Protein AF-A0A242B0J5-F1 (afdb_monomer_lite)

Sequence (165 aa):
MSWRKKFNSFKTKQKKEESFFPSKLKSDKDIIVQKENFEQVKMQFKGVKENEQLLDSAITDQIDQHLFFTHIILEQATNRPLRKNEITIFLETQKYVQLLKDRKKSADELLDMLFELYIKGAIFVGKYEDENTENIGIYYARRGIYSFFKVFIYDISKREKINYE

Foldseek 3Di:
DDPVVVLVVVPDDPDPLCVQQNLADDDPVSVVSLVVSLVVVLVVLPPDPVLVVLLVVLLVLLLVLLVVLLVVLVVVVVVDPDDPVSVVSNVVSVVSNVVSPPPVDDSSRSLVSLSVLLVVLNHVCNPCVVVDPPDSSNSSSSSSNVSNVSSVVVVVVVVVVVVVD

Secondary structure (DSSP, 8-state):
--HHHHHTTTSS---GGGGTS-S---SHHHHHHHHHHHHHHHHHHTT-HHHHHHHHHHHHHHHHHHHHHHHHHHHHHTTSPPPHHHHHHHHHHHHHHHHHT-TT--HHHHHHHHHHHHHHHHHHHHHHGGG-TT-HHHHHHHHHHHHHHHHHHHHHHHHHHHTT-

pLDDT: mean 72.81, std 15.26, range [30.41, 89.06]

Structure (mmCIF, N/CA/C/O backbone):
data_AF-A0A242B0J5-F1
#
_entry.id   AF-A0A242B0J5-F1
#
loop_
_atom_site.group_PDB
_atom_site.id
_atom_site.type_symbol
_atom_site.label_atom_id
_atom_site.label_alt_id
_atom_site.label_comp_id
_atom_site.label_asym_id
_atom_site.label_entity_id
_atom_site.label_seq_id
_atom_site.pdbx_PDB_ins_code
_atom_site.Cartn_x
_atom_site.Cartn_y
_atom_site.Cartn_z
_atom_site.occupancy
_atom_site.B_iso_or_equiv
_atom_site.auth_seq_id
_atom_site.auth_comp_id
_atom_site.auth_asym_id
_atom_site.auth_atom_id
_atom_site.pdbx_PDB_model_num
ATOM 1 N N . MET A 1 1 ? -6.093 -15.117 -20.720 1.00 41.84 1 MET A N 1
ATOM 2 C CA . MET A 1 1 ? -6.811 -13.818 -20.647 1.00 41.84 1 MET A CA 1
ATOM 3 C C . MET A 1 1 ? -5.795 -12.745 -20.253 1.00 41.84 1 MET A C 1
ATOM 5 O O . MET A 1 1 ? -5.186 -12.894 -19.207 1.00 41.84 1 MET A O 1
ATOM 9 N N . SER A 1 2 ? -5.529 -11.744 -21.104 1.00 48.31 2 SER A N 1
ATOM 10 C CA . SER A 1 2 ? -4.456 -10.747 -20.888 1.00 48.31 2 SER A CA 1
ATOM 11 C C . SER A 1 2 ? -4.662 -9.962 -19.587 1.00 48.31 2 SER A C 1
ATOM 13 O O . SER A 1 2 ? -5.764 -9.458 -19.359 1.00 48.31 2 SER A O 1
ATOM 15 N N . TRP A 1 3 ? -3.613 -9.825 -18.764 1.00 43.53 3 TRP A N 1
ATOM 16 C CA . TRP A 1 3 ? -3.629 -9.037 -17.526 1.00 43.53 3 TRP A CA 1
ATOM 17 C C . TRP A 1 3 ? -4.253 -7.653 -17.757 1.00 43.53 3 TRP A C 1
ATOM 19 O O . TRP A 1 3 ? -5.141 -7.263 -16.999 1.00 43.53 3 TRP A O 1
ATOM 29 N N . ARG A 1 4 ? -3.944 -6.992 -18.887 1.00 41.38 4 ARG A N 1
ATOM 30 C CA . ARG A 1 4 ? -4.539 -5.708 -19.316 1.00 41.38 4 ARG A CA 1
ATOM 31 C C . ARG A 1 4 ? -6.073 -5.658 -19.205 1.00 41.38 4 ARG A C 1
ATOM 33 O O . ARG A 1 4 ? -6.606 -4.639 -18.775 1.00 41.38 4 ARG A O 1
ATOM 40 N N . LYS A 1 5 ? -6.800 -6.745 -19.514 1.00 46.84 5 LYS A N 1
ATOM 41 C CA . LYS A 1 5 ? -8.275 -6.794 -19.400 1.00 46.84 5 LYS A CA 1
ATOM 42 C C . LYS A 1 5 ? -8.774 -6.817 -17.945 1.00 46.84 5 LYS A C 1
ATOM 44 O O . LYS A 1 5 ? -9.798 -6.205 -17.675 1.00 46.84 5 LYS A O 1
ATOM 49 N N . LYS A 1 6 ? -8.050 -7.449 -17.008 1.00 43.94 6 LYS A N 1
ATOM 50 C CA . LYS A 1 6 ? -8.355 -7.391 -15.558 1.00 43.94 6 LYS A CA 1
ATOM 51 C C . LYS A 1 6 ? -8.011 -6.027 -14.935 1.00 43.94 6 LYS A C 1
ATOM 53 O O . LYS A 1 6 ? -8.547 -5.685 -13.888 1.00 43.94 6 LYS A O 1
ATOM 58 N N . PHE A 1 7 ? -7.104 -5.261 -15.548 1.00 47.94 7 PHE A N 1
ATOM 59 C CA . PHE A 1 7 ? -6.669 -3.947 -15.053 1.00 47.94 7 PHE A CA 1
ATOM 60 C C . PHE A 1 7 ? -7.537 -2.781 -15.540 1.00 47.94 7 PHE A C 1
ATOM 62 O O . PHE A 1 7 ? -7.764 -1.837 -14.784 1.00 47.94 7 PHE A O 1
ATOM 69 N N . ASN A 1 8 ? -8.058 -2.836 -16.768 1.00 37.62 8 ASN A N 1
ATOM 70 C CA . ASN A 1 8 ? -8.911 -1.767 -17.301 1.00 37.62 8 ASN A CA 1
ATOM 71 C C . ASN A 1 8 ? -10.263 -1.635 -16.580 1.00 37.62 8 ASN A C 1
ATOM 73 O O . ASN A 1 8 ? -10.867 -0.576 -16.666 1.00 37.62 8 ASN A O 1
ATOM 77 N N . SER A 1 9 ? -10.700 -2.642 -15.817 1.00 44.75 9 SER A N 1
ATOM 78 C CA . SER A 1 9 ? -11.874 -2.533 -14.938 1.00 44.75 9 SER A CA 1
ATOM 79 C C . SER A 1 9 ? -11.610 -1.764 -13.632 1.00 44.75 9 SER A C 1
ATOM 81 O O . SER A 1 9 ? -12.556 -1.467 -12.912 1.00 44.75 9 SER A O 1
ATOM 83 N N . PHE A 1 10 ? -10.343 -1.467 -13.299 1.00 43.69 10 PHE A N 1
ATOM 84 C CA . PHE A 1 10 ? -9.955 -0.643 -12.141 1.00 43.69 10 PHE A CA 1
ATOM 85 C C . PHE A 1 10 ? -9.649 0.813 -12.509 1.00 43.69 10 PHE A C 1
ATOM 87 O O . PHE A 1 10 ? -9.763 1.695 -11.660 1.00 43.69 10 PHE A O 1
ATOM 94 N N . LYS A 1 11 ? -9.261 1.089 -13.763 1.00 42.00 11 LYS A N 1
ATOM 95 C CA . LYS A 1 11 ? -9.374 2.452 -14.299 1.00 42.00 11 LYS A CA 1
ATOM 96 C C . LYS A 1 11 ? -10.870 2.784 -14.336 1.00 42.00 11 LYS A C 1
ATOM 98 O O . LYS A 1 11 ? -11.665 1.912 -14.650 1.00 42.00 11 LYS A O 1
ATOM 103 N N . THR A 1 12 ? -11.241 4.034 -14.065 1.00 42.66 12 THR A N 1
ATOM 104 C CA . THR A 1 12 ? -12.592 4.608 -14.264 1.00 42.66 12 THR A CA 1
ATOM 105 C C . THR A 1 12 ? -13.651 4.396 -13.177 1.00 42.66 12 THR A C 1
ATOM 107 O O . THR A 1 12 ? -14.723 3.864 -13.430 1.00 42.66 12 THR A O 1
ATOM 110 N N . LYS A 1 13 ? -13.403 4.943 -11.985 1.00 41.31 13 LYS A N 1
ATOM 111 C CA . LYS A 1 13 ? -14.377 5.765 -11.237 1.00 41.31 13 LYS A CA 1
ATOM 112 C C . LYS A 1 13 ? -13.579 6.513 -10.175 1.00 41.31 13 LYS A C 1
ATOM 114 O O . LYS A 1 13 ? -12.948 5.851 -9.357 1.00 41.31 13 LYS A O 1
ATOM 119 N N . GLN A 1 14 ? -13.560 7.848 -10.224 1.00 49.56 14 GLN A N 1
ATOM 120 C CA . GLN A 1 14 ? -13.157 8.637 -9.058 1.00 49.56 14 GLN A CA 1
ATOM 121 C C . GLN A 1 14 ? -14.003 8.131 -7.900 1.00 49.56 14 GLN A C 1
ATOM 123 O O . GLN A 1 14 ? -15.234 8.175 -7.944 1.00 49.56 14 GLN A O 1
ATOM 128 N N . LYS A 1 15 ? -13.333 7.526 -6.936 1.00 59.25 15 LYS A N 1
ATOM 129 C CA . LYS A 1 15 ? -13.981 7.034 -5.734 1.00 59.25 15 LYS A CA 1
ATOM 130 C C . LYS A 1 15 ? -14.270 8.247 -4.852 1.00 59.25 15 LYS A C 1
ATOM 132 O O . LYS A 1 15 ? -13.456 9.166 -4.830 1.00 59.25 15 LYS A O 1
ATOM 137 N N . LYS A 1 16 ? -15.421 8.290 -4.168 1.00 60.41 16 LYS A N 1
ATOM 138 C CA . LYS A 1 16 ? -15.731 9.359 -3.190 1.00 60.41 16 LYS A CA 1
ATOM 139 C C . LYS A 1 16 ? -14.566 9.534 -2.202 1.00 60.41 16 LYS A C 1
ATOM 141 O O . LYS A 1 16 ? -14.246 10.628 -1.783 1.00 60.41 16 LYS A O 1
ATOM 146 N N . GLU A 1 17 ? -13.882 8.441 -1.912 1.00 60.44 17 GLU A N 1
ATOM 147 C CA . GLU A 1 17 ? -12.680 8.300 -1.104 1.00 60.44 17 GLU A CA 1
ATOM 148 C C . GLU A 1 17 ? -11.527 9.215 -1.553 1.00 60.44 17 GLU A C 1
ATOM 150 O O . GLU A 1 17 ? -10.793 9.722 -0.708 1.00 60.44 17 GLU A O 1
ATOM 155 N N . GLU A 1 18 ? -11.401 9.499 -2.856 1.00 64.00 18 GLU A N 1
ATOM 156 C CA . GLU A 1 18 ? -10.356 10.382 -3.390 1.00 64.00 18 GLU A CA 1
ATOM 157 C C . GLU A 1 18 ? -10.535 11.853 -2.985 1.00 64.00 18 GLU A C 1
ATOM 159 O O . GLU A 1 18 ? -9.577 12.617 -3.091 1.00 64.00 18 GLU A O 1
ATOM 164 N N . SER A 1 19 ? -11.714 12.261 -2.486 1.00 65.50 19 SER A N 1
ATOM 165 C CA . SER A 1 19 ? -11.890 13.598 -1.899 1.00 65.50 19 SER A CA 1
ATOM 166 C C . SER A 1 19 ? -11.259 13.728 -0.512 1.00 65.50 19 SER A C 1
ATOM 168 O O . SER A 1 19 ? -11.010 14.845 -0.069 1.00 65.50 19 SER A O 1
ATOM 170 N N . PHE A 1 20 ? -11.015 12.609 0.177 1.00 67.19 20 PHE A N 1
ATOM 171 C CA . PHE A 1 20 ? -10.418 12.575 1.517 1.00 67.19 20 PHE A CA 1
ATOM 172 C C . PHE A 1 20 ? -8.953 12.140 1.473 1.00 67.19 20 PHE A C 1
ATOM 174 O O . PHE A 1 20 ? -8.112 12.734 2.147 1.00 67.19 20 PHE A O 1
ATOM 181 N N . PHE A 1 21 ? -8.657 11.140 0.640 1.00 75.19 21 PHE A N 1
ATOM 182 C CA . PHE A 1 21 ? -7.316 10.630 0.397 1.00 75.19 21 PHE A CA 1
ATOM 183 C C . PHE A 1 21 ? -7.055 10.560 -1.112 1.00 75.19 21 PHE A C 1
ATOM 185 O O . PHE A 1 21 ? -7.479 9.606 -1.763 1.00 75.19 21 PHE A O 1
ATOM 192 N N . PRO A 1 22 ? -6.400 11.562 -1.719 1.00 79.56 22 PRO A N 1
ATOM 193 C CA . PRO A 1 22 ? -6.199 11.589 -3.158 1.00 79.56 22 PRO A CA 1
ATOM 194 C C . PRO A 1 22 ? -5.255 10.471 -3.616 1.00 79.56 22 PRO A C 1
ATOM 196 O O . PRO A 1 22 ? -4.244 10.159 -2.990 1.00 79.56 22 PRO A O 1
ATOM 199 N N . SER A 1 23 ? -5.530 9.906 -4.792 1.00 78.31 23 SER A N 1
ATOM 200 C CA . SER A 1 23 ? -4.700 8.856 -5.405 1.00 78.31 23 SER A CA 1
ATOM 201 C C . SER A 1 23 ? -3.324 9.345 -5.895 1.00 78.31 23 SER A C 1
ATOM 203 O O . SER A 1 23 ? -2.543 8.564 -6.448 1.00 78.31 23 SER A O 1
ATOM 205 N N . LYS A 1 24 ? -3.037 10.642 -5.722 1.00 86.06 24 LYS A N 1
ATOM 206 C CA . LYS A 1 24 ? -1.849 11.349 -6.207 1.00 86.06 24 LYS A CA 1
ATOM 207 C C . LYS A 1 24 ? -1.464 12.426 -5.205 1.00 86.06 24 LYS A C 1
ATOM 209 O O . LYS A 1 24 ? -2.295 13.266 -4.872 1.00 86.06 24 LYS A O 1
ATOM 214 N N . LEU A 1 25 ? -0.202 12.439 -4.795 1.00 86.94 25 LEU A N 1
ATOM 215 C CA . LEU A 1 25 ? 0.370 13.483 -3.944 1.00 86.94 25 LEU A CA 1
ATOM 216 C C . LEU A 1 25 ? 1.546 14.114 -4.689 1.00 86.94 25 LEU A C 1
ATOM 218 O O . LEU A 1 25 ? 2.379 13.388 -5.236 1.00 86.94 25 LEU A O 1
ATOM 222 N N . LYS A 1 26 ? 1.595 15.450 -4.752 1.00 82.19 26 LYS A N 1
ATOM 223 C CA . LYS A 1 26 ? 2.628 16.190 -5.501 1.00 82.19 26 LYS A CA 1
ATOM 224 C C . LYS A 1 26 ? 3.467 17.107 -4.612 1.00 82.19 26 LYS A C 1
ATOM 226 O O . LYS A 1 26 ? 4.524 17.551 -5.053 1.00 8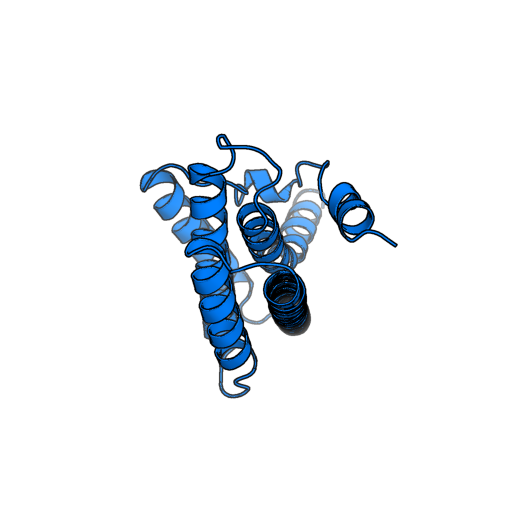2.19 26 LYS A O 1
ATOM 231 N N . SER A 1 27 ? 3.027 17.389 -3.386 1.00 82.38 27 SER A N 1
ATOM 232 C CA . SER A 1 27 ? 3.719 18.295 -2.472 1.00 82.38 27 SER A CA 1
ATOM 233 C C . SER A 1 27 ? 3.785 17.777 -1.034 1.00 82.38 27 SER A C 1
ATOM 235 O O . SER A 1 27 ? 2.935 17.003 -0.593 1.00 82.38 27 SER A O 1
ATOM 237 N N . ASP A 1 28 ? 4.764 18.270 -0.270 1.00 84.12 28 ASP A N 1
ATOM 238 C CA . ASP A 1 28 ? 4.881 17.992 1.168 1.00 84.12 28 ASP A CA 1
ATOM 239 C C . ASP A 1 28 ? 3.663 18.491 1.956 1.00 84.12 28 ASP A C 1
ATOM 241 O O . ASP A 1 28 ? 3.267 17.879 2.948 1.00 84.12 28 ASP A O 1
ATOM 245 N N . LYS A 1 29 ? 3.024 19.572 1.483 1.00 85.44 29 LYS A N 1
ATOM 246 C CA . LYS A 1 29 ? 1.764 20.066 2.050 1.00 85.44 29 LYS A CA 1
ATOM 247 C C . LYS A 1 29 ? 0.659 19.019 1.936 1.00 85.44 29 LYS A C 1
ATOM 249 O O . LYS A 1 29 ? -0.063 18.816 2.907 1.00 85.44 29 LYS A O 1
ATOM 254 N N . ASP A 1 30 ? 0.572 18.315 0.806 1.00 82.25 30 ASP A N 1
ATOM 255 C CA . ASP A 1 30 ? -0.426 17.256 0.628 1.00 82.25 30 ASP A CA 1
ATOM 256 C C . ASP A 1 30 ? -0.199 16.142 1.659 1.00 82.25 30 ASP A C 1
ATOM 258 O O . ASP A 1 30 ? -1.144 15.698 2.305 1.00 82.25 30 ASP A O 1
ATOM 262 N N . ILE A 1 31 ? 1.059 15.735 1.870 1.00 86.31 31 ILE A N 1
ATOM 263 C CA . ILE A 1 31 ? 1.435 14.674 2.819 1.00 86.31 31 ILE A CA 1
ATOM 264 C C . ILE A 1 31 ? 1.045 15.041 4.257 1.00 86.31 31 ILE A C 1
ATOM 266 O O . ILE A 1 31 ? 0.553 14.180 4.986 1.00 86.31 31 ILE A O 1
ATOM 270 N N . ILE A 1 32 ? 1.255 16.295 4.672 1.00 87.44 32 ILE A N 1
ATOM 271 C CA . ILE A 1 32 ? 0.883 16.768 6.016 1.00 87.44 32 ILE A CA 1
ATOM 272 C C . ILE A 1 32 ? -0.631 16.645 6.222 1.00 87.44 32 ILE A C 1
ATOM 274 O O . ILE A 1 32 ? -1.056 16.024 7.193 1.00 87.44 32 ILE A O 1
ATOM 278 N N . VAL A 1 33 ? -1.433 17.123 5.266 1.00 86.12 33 VAL A N 1
ATOM 279 C CA . VAL A 1 33 ? -2.902 17.004 5.320 1.00 86.12 33 VAL A CA 1
ATOM 280 C C . VAL A 1 33 ? -3.336 15.537 5.391 1.00 86.12 33 VAL A C 1
ATOM 282 O O . VAL A 1 33 ? -4.229 15.183 6.156 1.00 86.12 33 VAL A O 1
ATOM 285 N N . GLN A 1 34 ? -2.677 14.646 4.642 1.00 85.50 34 GLN A N 1
ATOM 286 C CA . GLN A 1 34 ? -2.993 13.217 4.697 1.00 85.50 34 GLN A CA 1
ATOM 287 C C . GLN A 1 34 ? -2.683 12.586 6.056 1.00 85.50 34 GLN A C 1
ATOM 289 O O . GLN A 1 34 ? -3.425 11.709 6.490 1.00 85.50 34 GLN A O 1
ATOM 294 N N . LYS A 1 35 ? -1.608 13.014 6.728 1.00 87.69 35 LYS A N 1
ATOM 295 C CA . LYS A 1 35 ? -1.276 12.549 8.084 1.00 87.69 35 LYS A CA 1
ATOM 296 C C . LYS A 1 35 ? -2.332 12.990 9.090 1.00 87.69 35 LYS A C 1
ATOM 298 O O . LYS A 1 35 ? -2.782 12.177 9.885 1.00 87.69 35 LYS A O 1
ATOM 303 N N . GLU A 1 36 ? -2.769 14.244 9.019 1.00 84.94 36 GLU A N 1
ATOM 304 C CA . GLU A 1 36 ? -3.829 14.764 9.889 1.00 84.94 36 GLU A CA 1
ATOM 305 C C . GLU A 1 36 ? -5.151 14.010 9.681 1.00 84.94 36 GLU A C 1
ATOM 307 O O . GLU A 1 36 ? -5.775 13.574 10.650 1.00 84.94 36 GLU A O 1
ATOM 312 N N . ASN A 1 37 ? -5.542 13.777 8.423 1.00 81.06 37 ASN A N 1
ATOM 313 C CA . ASN A 1 37 ? -6.719 12.971 8.090 1.00 81.06 37 ASN A CA 1
ATOM 314 C C . ASN A 1 37 ? -6.590 11.531 8.608 1.00 81.06 37 ASN A C 1
ATOM 316 O O . ASN A 1 37 ? -7.562 10.953 9.096 1.00 81.06 37 ASN A O 1
ATOM 320 N N . PHE A 1 38 ? -5.397 10.942 8.507 1.00 86.12 38 PHE A N 1
ATOM 321 C CA . PHE A 1 38 ? -5.135 9.586 8.972 1.00 86.12 38 PHE A CA 1
ATOM 322 C C . PHE A 1 38 ? -5.276 9.448 10.489 1.00 86.12 38 PHE A C 1
ATOM 324 O O . PHE A 1 38 ? -5.959 8.531 10.938 1.00 86.12 38 PHE A O 1
ATOM 331 N N . GLU A 1 39 ? -4.722 10.372 11.276 1.00 84.25 39 GLU A N 1
ATOM 332 C CA . GLU A 1 39 ? -4.850 10.336 12.740 1.00 84.25 39 GLU A CA 1
ATOM 333 C C . GLU A 1 39 ? -6.315 10.413 13.191 1.00 84.25 39 GLU A C 1
ATOM 335 O O . GLU A 1 39 ? -6.739 9.673 14.081 1.00 84.25 39 GLU A O 1
ATOM 340 N N . GLN A 1 40 ? -7.129 11.239 12.526 1.00 76.81 40 GLN A N 1
ATOM 341 C CA . GLN A 1 40 ? -8.567 11.308 12.801 1.00 76.81 40 GLN A CA 1
ATOM 342 C C . GLN A 1 40 ? -9.265 9.965 12.570 1.00 76.81 40 GLN A C 1
ATOM 344 O O . GLN A 1 40 ? -10.100 9.557 13.377 1.00 76.81 40 GLN A O 1
ATOM 349 N N . VAL A 1 41 ? -8.911 9.263 11.493 1.00 72.00 41 VAL A N 1
ATOM 350 C CA . VAL A 1 41 ? -9.487 7.948 11.193 1.00 72.00 41 VAL A CA 1
ATOM 351 C C . VAL A 1 41 ? -8.960 6.882 12.147 1.00 72.00 41 VAL A C 1
ATOM 353 O O . VAL A 1 41 ? -9.741 6.077 12.649 1.00 72.00 41 VAL A O 1
ATOM 356 N N . LYS A 1 42 ? -7.666 6.901 12.470 1.00 79.81 42 LYS A N 1
ATOM 357 C CA . LYS A 1 42 ? -7.051 5.959 13.410 1.00 79.81 42 LYS A CA 1
ATOM 358 C C . LYS A 1 42 ? -7.715 6.022 14.786 1.00 79.81 42 LYS A C 1
ATOM 360 O O . LYS A 1 42 ? -7.990 4.980 15.376 1.00 79.81 42 LYS A O 1
ATOM 365 N N . MET A 1 43 ? -8.052 7.219 15.275 1.00 76.56 43 MET A N 1
ATOM 366 C CA . MET A 1 43 ? -8.804 7.379 16.527 1.00 76.56 43 MET A CA 1
ATOM 367 C C . MET A 1 43 ? -10.195 6.738 16.474 1.00 76.56 43 MET A C 1
ATOM 369 O O . MET A 1 43 ? -10.617 6.124 17.448 1.00 76.56 43 MET A O 1
ATOM 373 N N . GLN A 1 44 ? -10.898 6.858 15.349 1.00 69.19 44 GLN A N 1
ATOM 374 C CA . GLN A 1 44 ? -12.243 6.296 15.174 1.00 69.19 44 GLN A CA 1
ATOM 375 C C . GLN A 1 44 ? -12.238 4.789 14.926 1.00 69.19 44 GLN A C 1
ATOM 377 O O . GLN A 1 44 ? -13.231 4.105 15.169 1.00 69.19 44 GLN A O 1
ATOM 382 N N . PHE A 1 45 ? -11.107 4.258 14.467 1.00 71.12 45 PHE A N 1
ATOM 383 C CA . PHE A 1 45 ? -10.916 2.830 14.283 1.00 71.12 45 PHE A CA 1
ATOM 384 C C . PHE A 1 45 ? -10.821 2.079 15.621 1.00 71.12 45 PHE A C 1
ATOM 386 O O . PHE A 1 45 ? -11.188 0.905 15.696 1.00 71.12 45 PHE A O 1
ATOM 393 N N . LYS A 1 46 ? -10.363 2.753 16.688 1.00 68.31 46 LYS A N 1
ATOM 394 C CA . LYS A 1 46 ? -10.169 2.153 18.015 1.00 68.31 46 LYS A CA 1
ATOM 395 C C . LYS A 1 46 ? -11.496 1.753 18.661 1.00 68.31 46 LYS A C 1
ATOM 397 O O . LYS A 1 46 ? -12.385 2.573 18.855 1.00 68.31 46 LYS A O 1
ATOM 402 N N . GLY A 1 47 ? -11.585 0.484 19.064 1.00 62.47 47 GLY A N 1
ATOM 403 C CA . GLY A 1 47 ? -12.691 -0.045 19.872 1.00 62.47 47 GLY A CA 1
ATOM 404 C C . GLY A 1 47 ? -13.899 -0.568 19.087 1.00 62.47 47 GLY A C 1
ATOM 405 O O . GLY A 1 47 ? -14.895 -0.936 19.706 1.00 62.47 47 GLY A O 1
ATOM 406 N N . VAL A 1 48 ? -13.826 -0.642 17.753 1.00 68.94 48 VAL A N 1
ATOM 407 C CA . VAL A 1 48 ? -14.911 -1.165 16.905 1.00 68.94 48 VAL A CA 1
ATOM 408 C C . VAL A 1 48 ? -14.512 -2.523 16.327 1.00 68.94 48 VAL A C 1
ATOM 410 O O . VAL A 1 48 ? -13.624 -2.619 15.486 1.00 68.94 48 VAL A O 1
ATOM 413 N N . LYS A 1 49 ? -15.191 -3.592 16.745 1.00 69.12 49 LYS A N 1
ATOM 414 C CA . LYS A 1 49 ? -14.840 -4.970 16.362 1.00 69.12 49 LYS A CA 1
ATOM 415 C C . LYS A 1 49 ? -14.992 -5.247 14.859 1.00 69.12 49 LYS A C 1
ATOM 417 O O . LYS A 1 49 ? -14.200 -5.992 14.290 1.00 69.12 49 LYS A O 1
ATOM 422 N N . GLU A 1 50 ? -15.975 -4.643 14.186 1.00 69.69 50 GLU A N 1
ATOM 423 C CA . GLU A 1 50 ? -16.127 -4.778 12.727 1.00 69.69 50 GLU A CA 1
ATOM 424 C C . GLU A 1 50 ? -14.940 -4.178 11.958 1.00 69.69 50 GLU A C 1
ATOM 426 O O . GLU A 1 50 ? -14.607 -4.644 10.868 1.00 69.69 50 GLU A O 1
ATOM 431 N N . ASN A 1 51 ? -14.277 -3.173 12.533 1.00 71.38 51 ASN A N 1
ATOM 432 C CA . ASN A 1 51 ? -13.132 -2.517 11.917 1.00 71.38 51 ASN A CA 1
ATOM 433 C C . ASN A 1 51 ? -11.895 -3.434 11.911 1.00 71.38 51 ASN A C 1
ATOM 435 O O . ASN A 1 51 ? -11.136 -3.424 10.945 1.00 71.38 51 ASN A O 1
ATOM 439 N N . GLU A 1 52 ? -11.734 -4.308 12.910 1.00 74.81 52 GLU A N 1
ATOM 440 C CA . GLU A 1 52 ? -10.657 -5.311 12.936 1.00 74.81 52 GLU A CA 1
ATOM 441 C C . GLU A 1 52 ? -10.779 -6.312 11.776 1.00 74.81 52 GLU A C 1
ATOM 443 O O . GLU A 1 52 ? -9.802 -6.579 11.082 1.00 74.81 52 GLU A O 1
ATOM 448 N N . GLN A 1 53 ? -11.991 -6.796 11.483 1.00 77.88 53 GLN A N 1
ATOM 449 C CA . GLN A 1 53 ? -12.224 -7.710 10.354 1.00 77.88 53 GLN A CA 1
ATOM 450 C C . GLN A 1 53 ? -11.947 -7.048 8.999 1.00 77.88 53 GLN A C 1
ATOM 452 O O . GLN A 1 53 ? -11.446 -7.681 8.068 1.00 77.88 53 GLN A O 1
ATOM 457 N N . LEU A 1 54 ? -12.270 -5.761 8.877 1.00 76.69 54 LEU A N 1
ATOM 458 C CA . LEU A 1 54 ? -11.991 -4.979 7.674 1.00 76.69 54 LEU A CA 1
ATOM 459 C C . LEU A 1 54 ? -10.499 -4.724 7.497 1.00 76.69 54 LEU A C 1
ATOM 461 O O . LEU A 1 54 ? -10.001 -4.800 6.373 1.00 76.69 54 LEU A O 1
ATOM 465 N N . LEU A 1 55 ? -9.791 -4.459 8.594 1.00 82.25 55 LEU A N 1
ATOM 466 C CA . LEU A 1 55 ? -8.342 -4.340 8.597 1.00 82.25 55 LEU A CA 1
ATOM 467 C C . LEU A 1 55 ? -7.696 -5.655 8.159 1.00 82.25 55 LEU A C 1
ATOM 469 O O . LEU A 1 55 ? -6.904 -5.646 7.221 1.00 82.25 55 LEU A O 1
ATOM 473 N N . ASP A 1 56 ? -8.102 -6.789 8.730 1.00 81.38 56 ASP A N 1
ATOM 474 C CA . ASP A 1 56 ? -7.615 -8.113 8.327 1.00 81.38 56 ASP A CA 1
ATOM 475 C C . ASP A 1 56 ? -7.868 -8.397 6.837 1.00 81.38 56 ASP A C 1
ATOM 477 O O . ASP A 1 56 ? -6.985 -8.886 6.121 1.00 81.38 56 ASP A O 1
ATOM 481 N N . SER A 1 57 ? -9.058 -8.042 6.338 1.00 83.06 57 SER A N 1
ATOM 482 C CA . SER A 1 57 ? -9.387 -8.154 4.914 1.00 83.06 57 SER A CA 1
ATOM 483 C C . SER A 1 57 ? -8.481 -7.272 4.056 1.00 83.06 57 SER A C 1
ATOM 485 O O . SER A 1 57 ? -7.972 -7.736 3.037 1.00 83.06 57 SER A O 1
ATOM 487 N N . ALA A 1 58 ? -8.252 -6.019 4.450 1.00 82.19 58 ALA A N 1
ATOM 488 C CA . ALA A 1 58 ? -7.403 -5.091 3.710 1.00 82.19 58 ALA A CA 1
ATOM 489 C C . ALA A 1 58 ? -5.932 -5.527 3.696 1.00 82.19 58 ALA A C 1
ATOM 491 O O . ALA A 1 58 ? -5.271 -5.416 2.663 1.00 82.19 58 ALA A O 1
ATOM 492 N N . ILE A 1 59 ? -5.428 -6.069 4.807 1.00 86.00 59 ILE A N 1
ATOM 493 C CA . ILE A 1 59 ? -4.081 -6.643 4.897 1.00 86.00 59 ILE A CA 1
ATOM 494 C C . ILE A 1 59 ? -3.957 -7.863 3.981 1.00 86.00 59 ILE A C 1
ATOM 496 O O . ILE A 1 59 ? -2.987 -7.969 3.227 1.00 86.00 59 ILE A O 1
ATOM 500 N N . THR A 1 60 ? -4.954 -8.752 3.991 1.00 86.00 60 THR A N 1
ATOM 501 C CA . THR A 1 60 ? -4.992 -9.930 3.111 1.00 86.00 60 THR A CA 1
ATOM 502 C C . THR A 1 60 ? -4.986 -9.516 1.641 1.00 86.00 60 THR A C 1
ATOM 504 O O . THR A 1 60 ? -4.130 -9.959 0.875 1.00 86.00 60 THR A O 1
ATOM 507 N N . ASP A 1 61 ? -5.866 -8.586 1.264 1.00 82.38 61 ASP A N 1
ATOM 508 C CA . ASP A 1 61 ? -5.913 -8.020 -0.082 1.00 82.38 61 ASP A CA 1
ATOM 509 C C . ASP A 1 61 ? -4.568 -7.402 -0.487 1.00 82.38 61 ASP A C 1
ATOM 511 O O . ASP A 1 61 ? -4.104 -7.611 -1.609 1.00 82.38 61 ASP A O 1
ATOM 515 N N . GLN A 1 62 ? -3.925 -6.656 0.417 1.00 83.75 62 GLN A N 1
ATOM 516 C CA . GLN A 1 62 ? -2.640 -6.011 0.166 1.00 83.75 62 GLN A CA 1
ATOM 517 C C . GLN A 1 62 ? -1.526 -7.035 -0.084 1.00 83.75 62 GLN A C 1
ATOM 519 O O . GLN A 1 62 ? -0.745 -6.880 -1.027 1.00 83.75 62 GLN A O 1
ATOM 524 N N . ILE A 1 63 ? -1.475 -8.106 0.713 1.00 85.69 63 ILE A N 1
ATOM 525 C CA . ILE A 1 63 ? -0.552 -9.229 0.507 1.00 85.69 63 ILE A CA 1
ATOM 526 C C . ILE A 1 63 ? -0.794 -9.866 -0.865 1.00 85.69 63 ILE A C 1
ATOM 528 O O . ILE A 1 63 ? 0.161 -10.052 -1.622 1.00 85.69 63 ILE A O 1
ATOM 532 N N . ASP A 1 64 ? -2.049 -10.142 -1.217 1.00 82.69 64 ASP A N 1
ATOM 533 C CA . ASP A 1 64 ? -2.406 -10.732 -2.508 1.00 82.69 64 ASP A CA 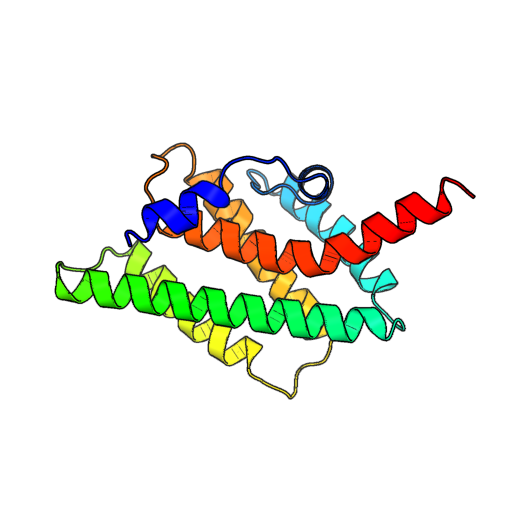1
ATOM 534 C C . ASP A 1 64 ? -1.991 -9.835 -3.680 1.00 82.69 64 ASP A C 1
ATOM 536 O O . ASP A 1 64 ? -1.473 -10.326 -4.689 1.00 82.69 64 ASP A O 1
ATOM 540 N N . GLN A 1 65 ? -2.133 -8.510 -3.547 1.00 80.81 65 GLN A N 1
ATOM 541 C CA . GLN A 1 65 ? -1.631 -7.571 -4.552 1.00 80.81 65 GLN A CA 1
ATOM 542 C C . GLN A 1 65 ? -0.109 -7.637 -4.684 1.00 80.81 65 GLN A C 1
ATOM 544 O O . GLN A 1 65 ? 0.401 -7.740 -5.801 1.00 80.81 65 GLN A O 1
ATOM 549 N N . HIS A 1 66 ? 0.634 -7.620 -3.577 1.00 85.50 66 HIS A N 1
ATOM 550 C CA . HIS A 1 66 ? 2.093 -7.725 -3.624 1.00 85.50 66 HIS A CA 1
ATOM 551 C C . HIS A 1 66 ? 2.565 -9.044 -4.258 1.00 85.50 66 HIS A C 1
ATOM 553 O O . HIS A 1 66 ? 3.500 -9.039 -5.066 1.00 85.50 66 HIS A O 1
ATOM 559 N N . LEU A 1 67 ? 1.910 -10.167 -3.946 1.00 84.12 67 LEU A N 1
ATOM 560 C CA . LEU A 1 67 ? 2.213 -11.472 -4.540 1.00 84.12 67 LEU A CA 1
ATOM 561 C C . LEU A 1 67 ? 1.917 -11.490 -6.043 1.00 84.12 67 LEU A C 1
ATOM 563 O O . LEU A 1 67 ? 2.731 -11.968 -6.833 1.00 84.12 67 LEU A O 1
ATOM 567 N N . PHE A 1 68 ? 0.794 -10.907 -6.456 1.00 82.50 68 PHE A N 1
ATOM 568 C CA . PHE A 1 68 ? 0.440 -10.787 -7.865 1.00 82.50 68 PHE A CA 1
ATOM 569 C C . PHE A 1 68 ? 1.455 -9.949 -8.662 1.00 82.50 68 PHE A C 1
ATOM 571 O O . PHE A 1 68 ? 1.857 -10.351 -9.753 1.00 82.50 68 PHE A O 1
ATOM 578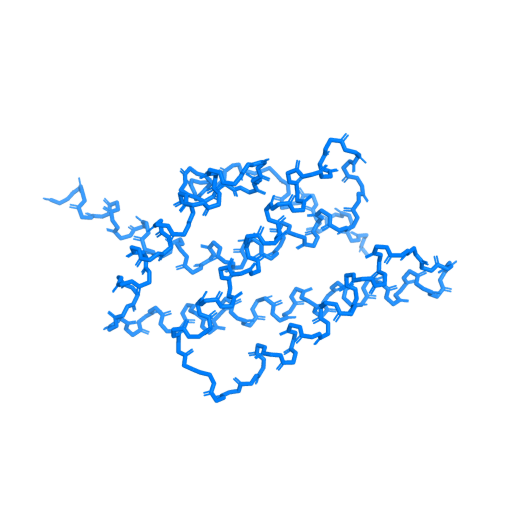 N N . PHE A 1 69 ? 1.931 -8.823 -8.123 1.00 76.44 69 PHE A N 1
ATOM 579 C CA . PHE A 1 69 ? 2.963 -8.021 -8.796 1.00 76.44 69 PHE A CA 1
ATOM 580 C C . PHE A 1 69 ? 4.318 -8.718 -8.850 1.00 76.44 69 PHE A C 1
ATOM 582 O O . PHE A 1 69 ? 4.987 -8.666 -9.880 1.00 76.44 69 PHE A O 1
ATOM 589 N N . THR A 1 70 ? 4.685 -9.426 -7.782 1.00 83.25 70 THR A N 1
ATOM 590 C CA . THR A 1 70 ? 5.864 -10.301 -7.765 1.00 83.25 70 THR A CA 1
ATOM 591 C C . THR A 1 70 ? 5.797 -11.305 -8.918 1.00 83.25 70 THR A C 1
ATOM 593 O O . THR A 1 70 ? 6.756 -11.436 -9.674 1.00 83.25 70 THR A O 1
ATOM 596 N N . HIS A 1 71 ? 4.644 -11.955 -9.109 1.00 83.75 71 HIS A N 1
ATOM 597 C CA . HIS A 1 71 ? 4.431 -12.896 -10.207 1.00 83.75 71 HIS A CA 1
ATOM 598 C C . HIS A 1 71 ? 4.601 -12.245 -11.588 1.00 83.75 71 HIS A C 1
ATOM 600 O O . HIS A 1 71 ? 5.341 -12.780 -12.411 1.00 83.75 71 HIS A O 1
ATOM 606 N N . ILE A 1 72 ? 3.994 -11.074 -11.829 1.00 81.44 72 ILE A N 1
ATOM 607 C CA . ILE A 1 72 ? 4.139 -10.376 -13.118 1.00 81.44 72 ILE A CA 1
ATOM 608 C C . ILE A 1 72 ? 5.608 -10.027 -13.391 1.00 81.44 72 ILE A C 1
ATOM 610 O O . ILE A 1 72 ? 6.080 -10.201 -14.512 1.00 81.44 72 ILE A O 1
ATOM 614 N N . ILE A 1 73 ? 6.345 -9.530 -12.393 1.00 81.81 73 ILE A N 1
ATOM 615 C CA . ILE A 1 73 ? 7.753 -9.150 -12.581 1.00 81.81 73 ILE A CA 1
ATOM 616 C C . ILE A 1 73 ? 8.607 -10.382 -12.901 1.00 81.81 73 ILE A C 1
ATOM 618 O O . ILE A 1 73 ? 9.433 -10.325 -13.810 1.00 81.81 73 ILE A O 1
ATOM 622 N N . LEU A 1 74 ? 8.376 -11.508 -12.221 1.00 82.62 74 LEU A N 1
ATOM 623 C CA . LEU A 1 74 ? 9.064 -12.765 -12.526 1.00 82.62 74 LEU A CA 1
ATOM 624 C C . LEU A 1 74 ? 8.751 -13.260 -13.945 1.00 82.62 74 LEU A C 1
ATOM 626 O O . LEU A 1 74 ? 9.667 -13.647 -14.663 1.00 82.62 74 LEU A O 1
ATOM 630 N N . GLU A 1 75 ? 7.494 -13.179 -14.385 1.00 81.88 75 GLU A N 1
ATOM 631 C CA . GLU A 1 75 ? 7.096 -13.512 -15.760 1.00 81.88 75 GLU A CA 1
ATOM 632 C C . GLU A 1 75 ? 7.746 -12.574 -16.797 1.00 81.88 75 GLU A C 1
ATOM 634 O O . GLU A 1 75 ? 8.103 -12.985 -17.899 1.00 81.88 75 GLU A O 1
ATOM 639 N N . GLN A 1 76 ? 7.955 -11.296 -16.474 1.00 77.88 76 GLN A N 1
ATOM 640 C CA . GLN A 1 76 ? 8.700 -10.391 -17.358 1.00 77.88 76 GLN A CA 1
ATOM 641 C C . GLN A 1 76 ? 10.184 -10.769 -17.437 1.00 77.88 76 GLN A C 1
ATOM 643 O O . GLN A 1 76 ? 10.759 -10.720 -18.526 1.00 77.88 76 GLN A O 1
ATOM 648 N N . ALA A 1 77 ? 10.783 -11.185 -16.317 1.00 83.81 77 ALA A N 1
ATOM 649 C CA . ALA A 1 77 ? 12.193 -11.561 -16.235 1.00 83.81 77 ALA A CA 1
ATOM 650 C C . ALA A 1 77 ? 12.545 -12.775 -17.109 1.00 83.81 77 ALA A C 1
ATOM 652 O O . ALA A 1 77 ? 13.666 -12.866 -17.603 1.00 83.81 77 ALA A O 1
ATOM 653 N N . THR A 1 78 ? 11.595 -13.690 -17.340 1.00 84.06 78 THR A N 1
ATOM 654 C CA . THR A 1 78 ? 11.810 -14.839 -18.237 1.00 84.06 78 THR A CA 1
ATOM 655 C C . THR A 1 78 ? 11.859 -14.441 -19.711 1.00 84.06 78 THR A C 1
ATOM 657 O O . THR A 1 78 ? 12.383 -15.193 -20.524 1.00 84.06 78 THR A O 1
ATOM 660 N N . ASN A 1 79 ? 11.302 -13.280 -20.066 1.00 80.44 79 ASN A N 1
ATOM 661 C CA . ASN A 1 79 ? 11.182 -12.818 -21.449 1.00 80.44 79 ASN A CA 1
ATOM 662 C C . ASN A 1 79 ? 12.188 -11.712 -21.804 1.00 80.44 79 ASN A C 1
ATOM 664 O O . ASN A 1 79 ? 12.521 -11.536 -22.975 1.00 80.44 79 ASN A O 1
ATOM 668 N N . ARG A 1 80 ? 12.655 -10.937 -20.817 1.00 87.19 80 ARG A N 1
ATOM 669 C CA . ARG A 1 80 ? 13.634 -9.858 -21.004 1.00 87.19 80 ARG A CA 1
ATOM 670 C C . ARG A 1 80 ? 14.343 -9.494 -19.695 1.00 87.19 80 ARG A C 1
ATOM 672 O O . ARG A 1 80 ? 13.783 -9.708 -18.621 1.00 87.19 80 ARG A O 1
ATOM 679 N N . PRO A 1 81 ? 15.508 -8.824 -19.762 1.00 86.62 81 PRO A N 1
ATOM 680 C CA . PRO A 1 81 ? 16.107 -8.204 -18.587 1.00 86.62 81 PRO A CA 1
ATOM 681 C C . PRO A 1 81 ? 15.146 -7.222 -17.897 1.00 86.62 81 PRO A C 1
ATOM 683 O O . PRO A 1 81 ? 14.429 -6.446 -18.547 1.00 86.62 81 PRO A O 1
ATOM 686 N N . LEU A 1 82 ? 15.147 -7.257 -16.564 1.00 83.12 82 LEU A N 1
ATOM 687 C CA . LEU A 1 82 ? 14.361 -6.347 -15.737 1.00 83.12 82 LEU A CA 1
ATOM 688 C C . LEU A 1 82 ? 14.987 -4.954 -15.699 1.00 83.12 82 LEU A C 1
ATOM 690 O O . LEU A 1 82 ? 16.205 -4.792 -15.626 1.00 83.12 82 LEU A O 1
ATOM 694 N N . ARG A 1 83 ? 14.132 -3.932 -15.700 1.00 82.19 83 ARG A N 1
ATOM 695 C CA . ARG A 1 83 ? 14.544 -2.541 -15.499 1.00 82.19 83 ARG A CA 1
ATOM 696 C C . ARG A 1 83 ? 14.762 -2.267 -14.011 1.00 82.19 83 ARG A C 1
ATOM 698 O O . ARG A 1 83 ? 14.163 -2.908 -13.149 1.00 82.19 83 ARG A O 1
ATOM 705 N N . LYS A 1 84 ? 15.569 -1.247 -13.701 1.00 80.38 84 LYS A N 1
ATOM 706 C CA . LYS A 1 84 ? 15.897 -0.856 -12.317 1.00 80.38 84 LYS A CA 1
ATOM 707 C C . LYS A 1 84 ? 14.652 -0.637 -11.446 1.00 80.38 84 LYS A C 1
ATOM 709 O O . LYS A 1 84 ? 14.612 -1.110 -10.319 1.00 80.38 84 LYS A O 1
ATOM 714 N N . ASN A 1 85 ? 13.629 0.034 -11.975 1.00 72.50 85 ASN A N 1
ATOM 715 C CA . ASN A 1 85 ? 12.374 0.280 -11.259 1.00 72.50 85 ASN A CA 1
ATOM 716 C C . ASN A 1 85 ? 11.570 -1.006 -10.993 1.00 72.50 85 ASN A C 1
ATOM 718 O O . ASN A 1 85 ? 10.958 -1.121 -9.938 1.00 72.50 85 ASN A O 1
ATOM 722 N N . GLU A 1 86 ? 11.589 -1.978 -11.907 1.00 76.75 86 GLU A N 1
ATOM 723 C CA . GLU A 1 86 ? 10.914 -3.273 -11.729 1.00 76.75 86 GLU A CA 1
ATOM 724 C C . GLU A 1 86 ? 11.586 -4.097 -10.627 1.00 76.75 86 GLU A C 1
ATOM 726 O O . GLU A 1 86 ? 10.902 -4.679 -9.791 1.00 76.75 86 GLU A O 1
ATOM 731 N N . ILE A 1 87 ? 12.921 -4.074 -10.568 1.00 83.31 87 ILE A N 1
ATOM 732 C CA . ILE A 1 87 ? 13.688 -4.704 -9.485 1.00 83.31 87 ILE A CA 1
ATOM 733 C C . ILE A 1 87 ? 13.365 -4.037 -8.142 1.00 83.31 87 ILE A C 1
ATOM 735 O O . ILE A 1 87 ? 13.134 -4.731 -7.155 1.00 83.31 87 ILE A O 1
ATOM 739 N N . THR A 1 88 ? 13.306 -2.702 -8.093 1.00 81.94 88 THR A N 1
ATOM 740 C CA . THR A 1 88 ? 12.923 -1.979 -6.871 1.00 81.94 88 THR A CA 1
ATOM 741 C C . THR A 1 88 ? 11.530 -2.384 -6.395 1.00 81.94 88 THR A C 1
ATOM 743 O O . THR A 1 88 ? 11.384 -2.751 -5.232 1.00 81.94 88 THR A O 1
ATOM 746 N N . ILE A 1 89 ? 10.532 -2.397 -7.287 1.00 78.50 89 ILE A N 1
ATOM 747 C CA . ILE A 1 89 ? 9.163 -2.811 -6.943 1.00 78.50 89 ILE A CA 1
ATOM 748 C C . ILE A 1 89 ? 9.152 -4.250 -6.419 1.00 78.50 89 ILE A C 1
ATOM 750 O O . ILE A 1 89 ? 8.509 -4.514 -5.411 1.00 78.50 89 ILE A O 1
ATOM 754 N N . PHE A 1 90 ? 9.882 -5.166 -7.058 1.00 83.69 90 PHE A N 1
ATOM 755 C CA . PHE A 1 90 ? 9.975 -6.563 -6.628 1.00 83.69 90 PHE A CA 1
ATOM 756 C C . PHE A 1 90 ? 10.557 -6.719 -5.215 1.00 83.69 90 PHE A C 1
ATOM 758 O O . PHE A 1 90 ? 10.035 -7.473 -4.396 1.00 83.69 90 PHE A O 1
ATOM 765 N N . LEU A 1 91 ? 11.633 -5.997 -4.902 1.00 84.56 91 LEU A N 1
ATOM 766 C CA . LEU A 1 91 ? 12.232 -6.040 -3.566 1.00 84.56 91 LEU A CA 1
ATOM 767 C C . LEU A 1 91 ? 11.292 -5.438 -2.513 1.00 84.56 91 LEU A C 1
ATOM 769 O O . LEU A 1 91 ? 11.161 -5.974 -1.411 1.00 84.56 91 LEU A O 1
ATOM 773 N N . GLU A 1 92 ? 10.603 -4.348 -2.855 1.00 82.62 92 GLU A N 1
ATOM 774 C CA . GLU A 1 92 ? 9.611 -3.737 -1.973 1.00 82.62 92 GLU A CA 1
ATOM 775 C C . GLU A 1 92 ? 8.418 -4.667 -1.728 1.00 82.62 92 GLU A C 1
ATOM 777 O O . GLU A 1 92 ? 8.030 -4.844 -0.574 1.00 82.62 92 GLU A O 1
ATOM 782 N N . THR A 1 93 ? 7.863 -5.317 -2.761 1.00 82.94 93 THR A N 1
ATOM 783 C CA . THR A 1 93 ? 6.734 -6.249 -2.596 1.00 82.94 93 THR A CA 1
ATOM 784 C C . THR A 1 93 ? 7.098 -7.403 -1.670 1.00 82.94 93 THR A C 1
ATOM 786 O O . THR A 1 93 ? 6.311 -7.734 -0.784 1.00 82.94 93 THR A O 1
ATOM 789 N N . GLN A 1 94 ? 8.295 -7.981 -1.808 1.00 82.31 94 GLN A N 1
ATOM 790 C CA . GLN A 1 94 ? 8.763 -9.043 -0.912 1.00 82.31 94 GLN A CA 1
ATOM 791 C C . GLN A 1 94 ? 8.877 -8.567 0.540 1.00 82.31 94 GLN A C 1
ATOM 793 O O . GLN A 1 94 ? 8.368 -9.230 1.448 1.00 82.31 94 GLN A O 1
ATOM 798 N N . LYS A 1 95 ? 9.490 -7.396 0.760 1.00 85.69 95 LYS A N 1
ATOM 799 C CA . LYS A 1 95 ? 9.614 -6.800 2.096 1.00 85.69 95 LYS A CA 1
ATOM 800 C C . LYS A 1 95 ? 8.240 -6.572 2.731 1.00 85.69 95 LYS A C 1
ATOM 802 O O . LYS A 1 95 ? 8.036 -6.942 3.885 1.00 85.69 95 LYS A O 1
ATOM 807 N N . TYR A 1 96 ? 7.295 -5.998 1.988 1.00 83.38 96 TYR A N 1
ATOM 808 C CA . TYR A 1 96 ? 5.963 -5.702 2.510 1.00 83.38 96 TYR A CA 1
ATOM 809 C C . TYR A 1 96 ? 5.143 -6.956 2.795 1.00 83.38 96 TYR A C 1
ATOM 811 O O . TYR A 1 96 ? 4.502 -7.012 3.838 1.00 83.38 96 TYR A O 1
ATOM 819 N N . VAL A 1 97 ? 5.218 -7.997 1.958 1.00 85.44 97 VAL A N 1
ATOM 820 C CA . VAL A 1 97 ? 4.570 -9.287 2.257 1.00 85.44 97 VAL A CA 1
ATOM 821 C C . VAL A 1 97 ? 5.087 -9.864 3.570 1.00 85.44 97 VAL A C 1
ATOM 823 O O . VAL A 1 97 ? 4.288 -10.322 4.384 1.00 85.44 97 VAL A O 1
ATOM 826 N N . GLN A 1 98 ? 6.402 -9.831 3.796 1.00 83.75 98 GLN A N 1
ATOM 827 C CA . GLN A 1 98 ? 6.980 -10.362 5.028 1.00 83.75 98 GLN A CA 1
ATOM 828 C C . GLN A 1 98 ? 6.538 -9.559 6.256 1.00 83.75 98 GLN A C 1
ATOM 830 O O . GLN A 1 98 ? 6.186 -10.148 7.274 1.00 83.75 98 GLN A O 1
ATOM 835 N N . LEU A 1 99 ? 6.527 -8.227 6.151 1.00 85.31 99 LEU A N 1
ATOM 836 C CA . LEU A 1 99 ? 6.104 -7.351 7.242 1.00 85.31 99 LEU A CA 1
ATOM 837 C C . LEU A 1 99 ? 4.608 -7.492 7.555 1.00 85.31 99 LEU A C 1
ATOM 839 O O . LEU A 1 99 ? 4.243 -7.522 8.725 1.00 85.31 99 LEU A O 1
ATOM 843 N N . LEU A 1 100 ? 3.751 -7.585 6.534 1.00 83.38 100 LEU A N 1
ATOM 844 C CA . LEU A 1 100 ? 2.294 -7.684 6.691 1.00 83.38 100 LEU A CA 1
ATOM 845 C C . LEU A 1 100 ? 1.842 -9.065 7.192 1.00 83.38 100 LEU A C 1
ATOM 847 O O . LEU A 1 100 ? 0.795 -9.177 7.817 1.00 83.38 100 LEU A O 1
ATOM 851 N N . LYS A 1 101 ? 2.623 -10.124 6.935 1.00 82.12 101 LYS A N 1
ATOM 852 C CA . LYS A 1 101 ? 2.344 -11.483 7.433 1.00 82.12 101 LYS A CA 1
ATOM 853 C C . LYS A 1 101 ? 2.737 -11.701 8.894 1.00 82.12 101 LYS A C 1
ATOM 855 O O . LYS A 1 101 ? 2.394 -12.744 9.455 1.00 82.12 101 LYS A O 1
ATOM 860 N N . ASP A 1 102 ? 3.475 -10.774 9.498 1.00 82.88 102 ASP A N 1
ATOM 861 C CA . ASP A 1 102 ? 3.887 -10.892 10.892 1.00 82.88 102 ASP A CA 1
ATOM 862 C C . ASP A 1 102 ? 2.683 -10.723 11.829 1.00 82.88 102 ASP A C 1
ATOM 864 O O . ASP A 1 102 ? 2.208 -9.618 12.087 1.00 82.88 102 ASP A O 1
ATOM 868 N N . ARG A 1 103 ? 2.200 -11.851 12.362 1.00 67.19 103 ARG A N 1
ATOM 869 C CA . ARG A 1 103 ? 1.015 -11.926 13.232 1.00 67.19 103 ARG A CA 1
ATOM 870 C C . ARG A 1 103 ? 1.209 -11.312 14.620 1.00 67.19 103 ARG A C 1
ATOM 872 O O . ARG A 1 103 ? 0.278 -11.342 15.416 1.00 67.19 103 ARG A O 1
ATOM 879 N N . LYS A 1 104 ? 2.401 -10.807 14.946 1.00 82.69 104 LYS A N 1
ATOM 880 C CA . LYS A 1 104 ? 2.663 -10.141 16.232 1.00 82.69 104 LYS A CA 1
ATOM 881 C C . LYS A 1 104 ? 2.270 -8.663 16.243 1.00 82.69 104 LYS A C 1
ATOM 883 O O . LYS A 1 104 ? 2.348 -8.044 17.299 1.00 82.69 104 LYS A O 1
ATOM 888 N N . LYS A 1 105 ? 1.888 -8.098 15.095 1.00 84.44 105 LYS A N 1
ATOM 889 C CA . LYS A 1 105 ? 1.543 -6.679 14.965 1.00 84.44 105 LYS A CA 1
ATOM 890 C C . LYS A 1 105 ? 0.167 -6.371 15.540 1.00 84.44 105 LYS A C 1
ATOM 892 O O . LYS A 1 105 ? -0.787 -7.114 15.328 1.00 84.44 105 LYS A O 1
ATOM 897 N N . SER A 1 106 ? 0.078 -5.246 16.234 1.00 86.12 106 SER A N 1
ATOM 898 C CA . SER A 1 106 ? -1.179 -4.648 16.677 1.00 86.12 106 SER A CA 1
ATOM 899 C C . SER A 1 106 ? -1.954 -4.027 15.507 1.00 86.12 106 SER A C 1
ATOM 901 O O . SER A 1 106 ? -1.386 -3.711 14.461 1.00 86.12 106 SER A O 1
ATOM 903 N N . ALA A 1 107 ? -3.258 -3.804 15.694 1.00 81.75 107 ALA A N 1
ATOM 904 C CA . ALA A 1 107 ? -4.097 -3.132 14.699 1.00 81.75 107 ALA A CA 1
ATOM 905 C C . ALA A 1 107 ? -3.578 -1.723 14.351 1.00 81.75 107 ALA A C 1
ATOM 907 O O . ALA A 1 107 ? -3.553 -1.352 13.180 1.00 81.75 107 ALA A O 1
ATOM 908 N N . ASP A 1 108 ? -3.094 -0.973 15.348 1.00 84.62 108 ASP A N 1
ATOM 909 C CA . ASP A 1 108 ? -2.495 0.354 15.150 1.00 84.62 108 ASP A CA 1
ATOM 910 C C . ASP A 1 108 ? -1.264 0.283 14.231 1.00 84.62 108 ASP A C 1
ATO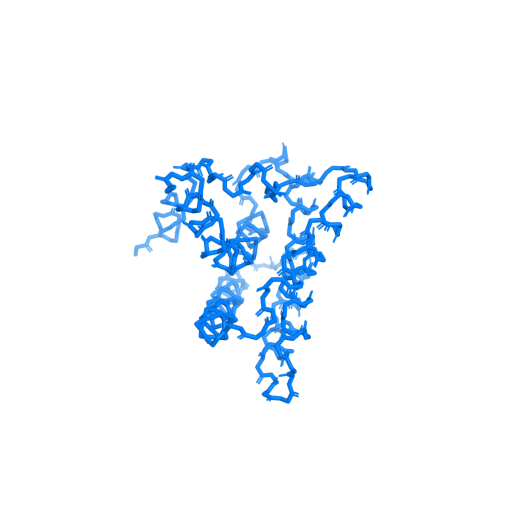M 912 O O . ASP A 1 108 ? -1.149 1.081 13.303 1.00 84.62 108 ASP A O 1
ATOM 916 N N . GLU A 1 109 ? -0.378 -0.698 14.434 1.00 87.12 109 GLU A N 1
ATOM 917 C CA . GLU A 1 109 ? 0.804 -0.887 13.582 1.00 87.12 109 GLU A CA 1
ATOM 918 C C . GLU A 1 109 ? 0.428 -1.282 12.148 1.00 87.12 109 GLU A C 1
ATOM 920 O O . GLU A 1 109 ? 1.050 -0.822 11.191 1.00 87.12 109 GLU A O 1
ATOM 925 N N . LEU A 1 110 ? -0.590 -2.129 11.979 1.00 86.06 110 LEU A N 1
ATOM 926 C CA . LEU A 1 110 ? -1.069 -2.540 10.657 1.00 86.06 110 LEU A CA 1
ATOM 927 C C . LEU A 1 110 ? -1.710 -1.368 9.897 1.00 86.06 110 LEU A C 1
ATOM 929 O O . LEU A 1 110 ? -1.484 -1.225 8.693 1.00 86.06 110 LEU A O 1
ATOM 933 N N . LEU A 1 111 ? -2.452 -0.500 10.592 1.00 85.88 111 LEU A N 1
ATOM 934 C CA . LEU A 1 111 ? -2.995 0.739 10.028 1.00 85.88 111 LEU A CA 1
ATOM 935 C C . LEU A 1 111 ? -1.886 1.696 9.587 1.00 85.88 111 LEU A C 1
ATOM 937 O O . LEU A 1 111 ? -1.933 2.199 8.463 1.00 85.88 111 LEU A O 1
ATOM 941 N N . ASP A 1 112 ? -0.874 1.903 10.432 1.00 87.94 112 ASP A N 1
ATOM 942 C CA . ASP A 1 112 ? 0.276 2.759 10.115 1.00 87.94 112 ASP A CA 1
ATOM 943 C C . ASP A 1 112 ? 1.017 2.255 8.874 1.00 87.94 112 ASP A C 1
ATOM 945 O O . ASP A 1 112 ? 1.371 3.030 7.982 1.00 87.94 112 ASP A O 1
ATOM 949 N N . MET A 1 113 ? 1.191 0.937 8.765 1.00 87.75 113 MET A N 1
ATOM 950 C CA . MET A 1 113 ? 1.810 0.316 7.597 1.00 87.75 113 MET A CA 1
ATOM 951 C C . MET A 1 113 ? 0.983 0.493 6.318 1.00 87.75 113 MET A C 1
ATOM 953 O O . MET A 1 113 ? 1.548 0.784 5.260 1.00 87.75 113 MET A O 1
ATOM 957 N N . LEU A 1 114 ? -0.343 0.324 6.386 1.00 85.81 114 LEU A N 1
ATOM 958 C CA . LEU A 1 114 ? -1.222 0.566 5.238 1.00 85.81 114 LEU A CA 1
ATOM 959 C C . LEU A 1 114 ? -1.193 2.038 4.811 1.00 85.81 114 LEU A C 1
ATOM 961 O O . LEU A 1 114 ? -1.186 2.325 3.612 1.00 85.81 114 LEU A O 1
ATOM 965 N N . PHE A 1 115 ? -1.123 2.966 5.767 1.00 88.00 115 PHE 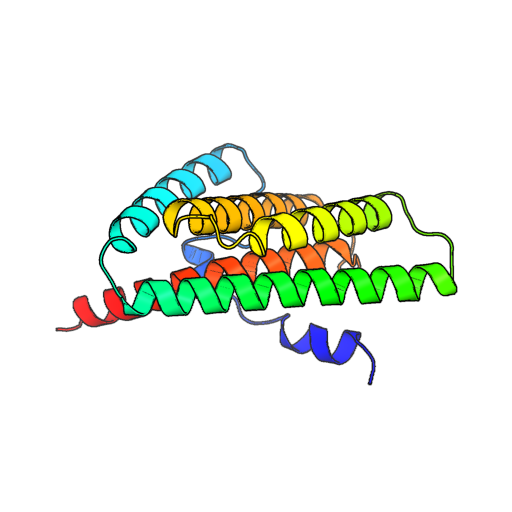A N 1
ATOM 966 C CA . PHE A 1 115 ? -0.995 4.390 5.478 1.00 88.00 115 PHE A CA 1
ATOM 967 C C . PHE A 1 115 ? 0.349 4.741 4.832 1.00 88.00 115 PHE A C 1
ATOM 969 O O . PHE A 1 115 ? 0.389 5.477 3.844 1.00 88.00 115 PHE A O 1
ATOM 976 N N . GLU A 1 116 ? 1.454 4.170 5.313 1.00 87.88 116 GLU A N 1
ATOM 977 C CA . GLU A 1 116 ? 2.772 4.350 4.697 1.00 87.88 116 GLU A CA 1
ATOM 978 C C . GLU A 1 116 ? 2.775 3.873 3.234 1.00 87.88 116 GLU A C 1
ATOM 980 O O . GLU A 1 116 ? 3.288 4.560 2.342 1.00 87.88 116 GLU A O 1
ATOM 985 N N . LEU A 1 117 ? 2.166 2.712 2.975 1.00 86.69 117 LEU A N 1
ATOM 986 C CA . LEU A 1 117 ? 1.998 2.158 1.631 1.00 86.69 117 LEU A CA 1
ATOM 987 C C . LEU A 1 117 ? 1.160 3.072 0.732 1.00 86.69 117 LEU A C 1
ATOM 989 O O . LEU A 1 117 ? 1.517 3.277 -0.432 1.00 86.69 117 LEU A O 1
ATOM 993 N N . TYR A 1 118 ? 0.088 3.653 1.271 1.00 87.81 118 TYR A N 1
ATOM 994 C CA . TYR A 1 118 ? -0.711 4.658 0.579 1.00 87.81 118 TYR A CA 1
ATOM 995 C C . TYR A 1 118 ? 0.122 5.888 0.199 1.00 87.81 118 TYR A C 1
ATOM 997 O O . TYR A 1 118 ? 0.154 6.237 -0.981 1.00 87.81 118 TYR A O 1
ATOM 1005 N N . ILE A 1 119 ? 0.839 6.504 1.148 1.00 89.06 119 ILE A N 1
ATOM 1006 C CA . ILE A 1 119 ? 1.643 7.710 0.893 1.00 89.06 119 ILE A CA 1
ATOM 1007 C C . ILE A 1 119 ? 2.686 7.443 -0.195 1.00 89.06 119 ILE A C 1
ATOM 1009 O O . ILE A 1 119 ? 2.784 8.197 -1.165 1.00 89.06 119 ILE A O 1
ATOM 1013 N N . LYS A 1 120 ? 3.430 6.336 -0.083 1.00 85.44 120 LYS A N 1
ATOM 1014 C CA . LYS A 1 120 ? 4.434 5.948 -1.085 1.00 85.44 120 LYS A CA 1
ATOM 1015 C C . LYS A 1 120 ? 3.811 5.722 -2.457 1.00 85.44 120 LYS A C 1
ATOM 1017 O O . LYS A 1 120 ? 4.340 6.210 -3.457 1.00 85.44 120 LYS A O 1
ATOM 1022 N N . GLY A 1 121 ? 2.678 5.023 -2.502 1.00 85.31 121 GLY A N 1
ATOM 1023 C CA . GLY A 1 121 ? 1.927 4.802 -3.730 1.00 85.31 121 GLY A CA 1
ATOM 1024 C C . GLY A 1 121 ? 1.478 6.117 -4.365 1.00 85.31 121 GLY A C 1
ATOM 1025 O O . GLY A 1 121 ? 1.747 6.356 -5.540 1.00 85.31 121 GLY A O 1
ATOM 1026 N N . ALA A 1 122 ? 0.844 7.002 -3.601 1.00 84.75 122 ALA A N 1
ATOM 1027 C CA . ALA A 1 122 ? 0.274 8.240 -4.119 1.00 84.75 122 ALA A CA 1
ATOM 1028 C C . ALA A 1 122 ? 1.349 9.239 -4.583 1.00 84.75 122 ALA A C 1
ATOM 1030 O O . ALA A 1 122 ? 1.165 9.887 -5.616 1.00 84.75 122 ALA A O 1
ATOM 1031 N N . ILE A 1 123 ? 2.502 9.311 -3.904 1.00 86.62 123 ILE A N 1
ATOM 1032 C CA . ILE A 1 123 ? 3.672 10.077 -4.376 1.00 86.62 123 ILE A CA 1
ATOM 1033 C C . ILE A 1 123 ? 4.202 9.491 -5.689 1.00 86.62 123 ILE A C 1
ATOM 1035 O O . ILE A 1 123 ? 4.481 10.228 -6.635 1.00 86.62 123 ILE A O 1
ATOM 1039 N N . PHE A 1 124 ? 4.320 8.161 -5.780 1.00 82.88 124 PHE A N 1
ATOM 1040 C CA . PHE A 1 124 ? 4.786 7.503 -7.000 1.00 82.88 124 PHE A CA 1
ATOM 1041 C C . PHE A 1 124 ? 3.854 7.796 -8.183 1.00 82.88 124 PHE A C 1
ATOM 1043 O O . PHE A 1 124 ? 4.322 8.157 -9.261 1.00 82.88 124 PHE A O 1
ATOM 1050 N N . VAL A 1 125 ? 2.534 7.694 -7.990 1.00 81.12 125 VAL A N 1
ATOM 1051 C CA . VAL A 1 125 ? 1.566 8.054 -9.037 1.00 81.12 125 VAL A CA 1
ATOM 1052 C C . VAL A 1 125 ? 1.699 9.535 -9.394 1.00 81.12 125 VAL A C 1
ATOM 1054 O O . VAL A 1 125 ? 1.824 9.850 -10.572 1.00 81.12 125 VAL A O 1
ATOM 1057 N N . GLY A 1 126 ? 1.738 10.436 -8.407 1.00 82.25 126 GLY A N 1
ATOM 1058 C CA . GLY A 1 126 ? 1.863 11.878 -8.641 1.00 82.25 126 GLY A CA 1
ATOM 1059 C C . GLY A 1 126 ? 3.115 12.272 -9.428 1.00 82.25 126 GLY A C 1
ATOM 1060 O O . GLY A 1 126 ? 3.062 13.226 -10.203 1.00 82.25 126 GLY A O 1
ATOM 1061 N N . LYS A 1 127 ? 4.208 11.515 -9.267 1.00 81.75 127 LYS A N 1
ATOM 1062 C CA . LYS A 1 127 ? 5.476 11.730 -9.969 1.00 81.75 127 LYS A CA 1
ATOM 1063 C C . LYS A 1 127 ? 5.494 11.180 -11.397 1.00 81.75 127 LYS A C 1
ATOM 1065 O O . LYS A 1 127 ? 6.067 11.820 -12.268 1.00 81.75 127 LYS A O 1
ATOM 1070 N N . TYR A 1 128 ? 4.928 9.995 -11.629 1.00 74.81 128 TYR A N 1
ATOM 1071 C CA . TYR A 1 128 ? 5.153 9.246 -12.876 1.00 74.81 128 TYR A CA 1
ATOM 1072 C C . TYR A 1 128 ? 3.923 9.119 -13.777 1.00 74.81 128 TYR A C 1
ATOM 1074 O O . TYR A 1 128 ? 4.037 8.599 -14.883 1.00 74.81 128 TYR A O 1
ATOM 1082 N N . GLU A 1 129 ? 2.738 9.547 -13.345 1.00 74.81 129 GLU A N 1
ATOM 1083 C CA . GLU A 1 129 ? 1.519 9.394 -14.146 1.00 74.81 129 GLU A CA 1
ATOM 1084 C C . GLU A 1 129 ? 1.542 10.143 -15.479 1.00 74.81 129 GLU A C 1
ATOM 1086 O O . GLU A 1 129 ? 1.020 9.627 -16.471 1.00 74.81 129 GLU A O 1
ATOM 1091 N N . ASP A 1 130 ? 2.200 11.299 -15.513 1.00 68.31 130 ASP A N 1
ATOM 1092 C CA . ASP A 1 130 ? 2.367 12.099 -16.725 1.00 68.31 130 ASP A CA 1
ATOM 1093 C C . ASP A 1 130 ? 3.385 11.452 -17.702 1.00 68.31 130 ASP A C 1
ATOM 1095 O O . ASP A 1 130 ? 3.397 11.760 -18.892 1.00 68.31 130 ASP A O 1
ATOM 1099 N N . GLU A 1 131 ? 4.180 10.471 -17.243 1.00 58.81 131 GLU A N 1
ATOM 1100 C CA . GLU A 1 131 ? 5.225 9.767 -18.007 1.00 58.81 131 GLU A CA 1
ATOM 1101 C C . GLU A 1 131 ? 4.744 8.457 -18.671 1.00 58.81 131 GLU A C 1
ATOM 1103 O O . GLU A 1 131 ? 5.517 7.508 -18.815 1.00 58.81 131 GLU A O 1
ATOM 1108 N N . ASN A 1 132 ? 3.495 8.418 -19.159 1.00 55.38 132 ASN A N 1
ATOM 1109 C CA . ASN A 1 132 ? 2.887 7.321 -19.938 1.00 55.38 132 ASN A CA 1
ATOM 1110 C C . ASN A 1 132 ? 2.175 6.237 -19.086 1.00 55.38 132 ASN A C 1
ATOM 1112 O O . ASN A 1 132 ? 2.742 5.562 -18.224 1.00 55.38 132 ASN A O 1
ATOM 1116 N N . THR A 1 133 ? 0.889 6.005 -19.378 1.00 54.75 133 THR A N 1
ATOM 1117 C CA . THR A 1 133 ? -0.034 5.177 -18.569 1.00 54.75 133 THR A CA 1
ATOM 1118 C C . THR A 1 133 ? 0.217 3.662 -18.626 1.00 54.75 133 THR A C 1
ATOM 1120 O O . THR A 1 133 ? -0.563 2.898 -18.057 1.00 54.75 133 THR A O 1
ATOM 1123 N N . GLU A 1 134 ? 1.280 3.189 -19.280 1.00 60.03 134 GLU A N 1
ATOM 1124 C CA . GLU A 1 134 ? 1.643 1.763 -19.363 1.00 60.03 134 GLU A CA 1
ATOM 1125 C C . GLU A 1 134 ? 2.712 1.325 -18.345 1.00 60.03 134 GLU A C 1
ATOM 1127 O O . GLU A 1 134 ? 3.158 0.179 -18.362 1.00 60.03 134 GLU A O 1
ATOM 1132 N N . ASN A 1 135 ? 3.108 2.200 -17.418 1.00 69.56 135 ASN A N 1
ATOM 1133 C CA . ASN A 1 135 ? 4.086 1.862 -16.387 1.00 69.56 135 ASN A CA 1
ATOM 1134 C C . ASN A 1 135 ? 3.484 0.926 -15.321 1.00 69.56 135 ASN A C 1
ATOM 1136 O O . ASN A 1 135 ? 2.622 1.324 -14.534 1.00 69.56 135 ASN A O 1
ATOM 1140 N N . ILE A 1 136 ? 3.982 -0.314 -15.262 1.00 68.81 136 ILE A N 1
ATOM 1141 C CA . ILE A 1 136 ? 3.590 -1.338 -14.277 1.00 68.81 136 ILE A CA 1
ATOM 1142 C C . ILE A 1 136 ? 3.667 -0.841 -12.821 1.00 68.81 136 ILE A C 1
ATOM 1144 O O . ILE A 1 136 ? 2.827 -1.214 -12.003 1.00 68.81 136 ILE A O 1
ATOM 1148 N N . GLY A 1 137 ? 4.599 0.066 -12.512 1.00 71.44 137 GLY A N 1
ATOM 1149 C CA . GLY A 1 137 ? 4.739 0.670 -11.187 1.00 71.44 137 GLY A CA 1
ATOM 1150 C C . GLY A 1 137 ? 3.570 1.569 -10.789 1.00 71.44 137 GLY A C 1
ATOM 1151 O O . GLY A 1 137 ? 3.158 1.554 -9.634 1.00 71.44 137 GLY A O 1
ATOM 1152 N N . ILE A 1 138 ? 2.962 2.286 -11.739 1.00 73.62 138 ILE A N 1
ATOM 1153 C CA . ILE A 1 138 ? 1.768 3.106 -11.468 1.00 73.62 138 ILE A CA 1
ATOM 1154 C C . ILE A 1 138 ? 0.588 2.200 -11.116 1.00 73.62 138 ILE A C 1
ATOM 1156 O O . ILE A 1 138 ? -0.187 2.496 -10.207 1.00 73.62 138 ILE A O 1
ATOM 1160 N N . TYR A 1 139 ? 0.457 1.069 -11.814 1.00 73.69 139 TYR A N 1
ATOM 1161 C CA . TYR A 1 139 ? -0.582 0.086 -11.512 1.00 73.69 139 TYR A CA 1
ATOM 1162 C C . TYR A 1 139 ? -0.393 -0.531 -10.129 1.00 73.69 139 TYR A C 1
ATOM 1164 O O . TYR A 1 139 ? -1.371 -0.683 -9.399 1.00 73.69 139 TYR A O 1
ATOM 1172 N N . TYR A 1 140 ? 0.846 -0.852 -9.761 1.00 74.38 140 TYR A N 1
ATOM 1173 C CA . TYR A 1 140 ? 1.186 -1.332 -8.425 1.00 74.38 140 TYR A CA 1
ATOM 1174 C C . TYR A 1 140 ? 0.809 -0.323 -7.344 1.00 74.38 140 TYR A C 1
ATOM 1176 O O . TYR A 1 140 ? 0.031 -0.644 -6.443 1.00 74.38 140 TYR A O 1
ATOM 1184 N N . ALA A 1 141 ? 1.267 0.917 -7.502 1.00 75.81 141 ALA A N 1
ATOM 1185 C CA . ALA A 1 141 ? 1.000 2.001 -6.573 1.00 75.81 141 ALA A CA 1
ATOM 1186 C C . ALA A 1 141 ? -0.507 2.217 -6.351 1.00 75.81 141 ALA A C 1
ATOM 1188 O O . ALA A 1 141 ? -0.969 2.250 -5.213 1.00 75.81 141 ALA A O 1
ATOM 1189 N N . ARG A 1 142 ? -1.307 2.258 -7.425 1.00 74.75 142 ARG A N 1
ATOM 1190 C CA . ARG A 1 142 ? -2.767 2.439 -7.329 1.00 74.75 142 ARG A CA 1
ATOM 1191 C C . ARG A 1 142 ? -3.490 1.299 -6.614 1.00 74.75 142 ARG A C 1
ATOM 1193 O O . ARG A 1 142 ? -4.510 1.541 -5.973 1.00 74.75 142 ARG A O 1
ATOM 1200 N N . ARG A 1 143 ? -3.001 0.060 -6.712 1.00 72.00 143 ARG A N 1
ATOM 1201 C CA . ARG A 1 143 ? -3.606 -1.069 -5.986 1.00 72.00 143 ARG A CA 1
ATOM 1202 C C . ARG A 1 143 ? -3.241 -1.053 -4.504 1.00 72.00 143 ARG A C 1
ATOM 1204 O O . ARG A 1 143 ? -4.114 -1.356 -3.701 1.00 72.00 143 ARG A O 1
ATOM 1211 N N . GLY A 1 144 ? -2.030 -0.608 -4.156 1.00 70.88 144 GLY A N 1
ATOM 1212 C CA . GLY A 1 144 ? -1.651 -0.329 -2.765 1.00 70.88 144 GLY A CA 1
ATOM 1213 C C . GLY A 1 144 ? -2.531 0.743 -2.115 1.00 70.88 144 GLY A C 1
ATOM 1214 O O . GLY A 1 144 ? -3.066 0.538 -1.030 1.00 70.88 144 GLY A O 1
ATOM 1215 N N . ILE A 1 145 ? -2.775 1.840 -2.838 1.00 72.62 145 ILE A N 1
ATOM 1216 C CA . ILE A 1 145 ? -3.703 2.907 -2.429 1.00 72.62 145 ILE A CA 1
ATOM 1217 C C . ILE A 1 145 ? -5.120 2.358 -2.195 1.00 72.62 145 ILE A C 1
ATOM 1219 O O . ILE A 1 145 ? -5.782 2.723 -1.228 1.00 72.62 145 ILE A O 1
ATOM 1223 N N . TYR A 1 146 ? -5.602 1.459 -3.060 1.00 71.50 146 TYR A N 1
ATOM 1224 C CA . TYR A 1 146 ? -6.960 0.934 -2.932 1.00 71.50 146 TYR A CA 1
ATOM 1225 C C . TYR A 1 146 ? -7.156 0.015 -1.716 1.00 71.50 146 TYR A C 1
ATOM 1227 O O . TYR A 1 146 ? -8.214 0.071 -1.090 1.00 71.50 146 TYR A O 1
ATOM 1235 N N . SER A 1 147 ? -6.169 -0.813 -1.364 1.00 68.31 147 SER A N 1
ATOM 1236 C CA . SER A 1 147 ? -6.249 -1.637 -0.148 1.00 68.31 147 SER A CA 1
ATOM 1237 C C . SER A 1 147 ? -6.303 -0.770 1.106 1.00 68.31 147 SER A C 1
ATOM 1239 O O . SER A 1 147 ? -7.073 -1.072 2.011 1.00 68.31 147 SER A O 1
ATOM 1241 N N . PHE A 1 148 ? -5.564 0.346 1.124 1.00 71.00 148 PHE A N 1
ATOM 1242 C CA . PHE A 1 148 ? -5.733 1.373 2.145 1.00 71.00 148 PHE A CA 1
ATOM 1243 C C . PHE A 1 148 ? -7.171 1.904 2.123 1.00 71.00 148 PHE A C 1
ATOM 1245 O O . PHE A 1 148 ? -7.865 1.742 3.114 1.00 71.00 148 PHE A O 1
ATOM 1252 N N . PHE A 1 149 ? -7.699 2.386 0.988 1.00 68.62 149 PHE A N 1
ATOM 1253 C CA . PHE A 1 149 ? -9.083 2.893 0.915 1.00 68.62 149 PHE A CA 1
ATOM 1254 C C . PHE A 1 149 ? -10.153 1.909 1.402 1.00 68.62 149 PHE A C 1
ATOM 1256 O O . PHE A 1 149 ? -11.137 2.353 1.980 1.00 68.62 149 PHE A O 1
ATOM 1263 N N . LYS A 1 150 ? -9.988 0.589 1.235 1.00 65.31 150 LYS A N 1
ATOM 1264 C CA . LYS A 1 150 ? -10.939 -0.405 1.774 1.00 65.31 150 LYS A CA 1
ATOM 1265 C C . LYS A 1 150 ? -11.145 -0.287 3.287 1.00 65.31 150 LYS A C 1
ATOM 1267 O O . LYS A 1 150 ? -12.274 -0.443 3.742 1.00 65.31 150 LYS A O 1
ATOM 1272 N N . VAL A 1 151 ? -10.094 0.044 4.033 1.00 63.78 151 VAL A N 1
ATOM 1273 C CA . VAL A 1 151 ? -10.167 0.308 5.479 1.00 63.78 151 VAL A CA 1
ATOM 1274 C C . VAL A 1 151 ? -10.989 1.573 5.774 1.00 63.78 151 VAL A C 1
ATOM 1276 O O . VAL A 1 151 ? -11.684 1.641 6.781 1.00 63.78 151 VAL A O 1
ATOM 1279 N N . PHE A 1 152 ? -10.983 2.549 4.861 1.00 61.59 152 PHE A N 1
ATOM 1280 C CA . PHE A 1 152 ? -11.608 3.871 5.023 1.00 61.59 152 PHE A CA 1
ATOM 1281 C C . PHE A 1 152 ? -13.056 3.938 4.511 1.00 61.59 152 PHE A C 1
ATOM 1283 O O . PHE A 1 152 ? -13.854 4.724 5.022 1.00 61.59 152 PHE A O 1
ATOM 1290 N N . ILE A 1 153 ? -13.431 3.107 3.530 1.00 52.75 153 ILE A N 1
ATOM 1291 C CA . ILE A 1 153 ? -14.782 3.076 2.933 1.00 52.75 153 ILE A CA 1
ATOM 1292 C C . ILE A 1 153 ? -15.855 2.749 3.975 1.00 52.75 153 ILE A C 1
ATOM 1294 O O . ILE A 1 153 ? -16.971 3.271 3.906 1.00 52.75 153 ILE A O 1
ATOM 1298 N N . TYR A 1 154 ? -15.531 1.908 4.957 1.00 48.19 154 TYR A N 1
ATOM 1299 C CA . TYR A 1 154 ? -16.511 1.525 5.967 1.00 48.19 154 TYR A CA 1
ATOM 1300 C C . TYR A 1 154 ? -16.821 2.663 6.952 1.00 48.19 154 TYR A C 1
ATOM 1302 O O . TYR A 1 154 ? -17.965 2.781 7.387 1.00 48.19 154 TYR A O 1
ATOM 1310 N N . ASP A 1 155 ? -15.862 3.556 7.224 1.00 48.56 155 ASP A N 1
ATOM 1311 C CA . ASP A 1 155 ? -16.049 4.690 8.141 1.00 48.56 155 ASP A CA 1
ATOM 1312 C C . ASP A 1 155 ? -16.894 5.818 7.519 1.00 48.56 155 ASP A C 1
ATOM 1314 O O . ASP A 1 155 ? -17.891 6.25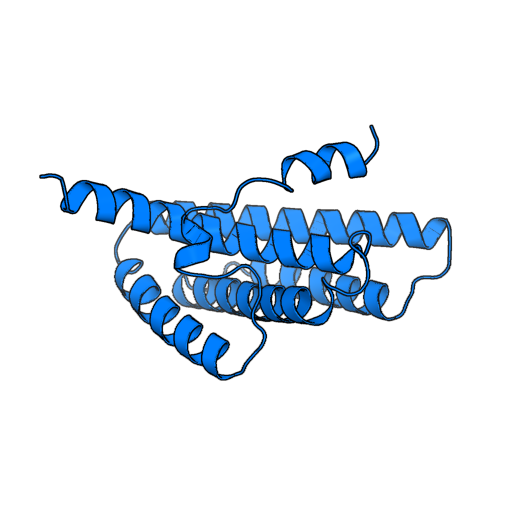7 8.099 1.00 48.56 155 ASP A O 1
ATOM 1318 N N . ILE A 1 156 ? -16.595 6.221 6.276 1.00 46.06 156 ILE A N 1
ATOM 1319 C CA . ILE A 1 156 ? -17.349 7.283 5.575 1.00 46.06 156 ILE A CA 1
ATOM 1320 C C . ILE A 1 156 ? -18.821 6.883 5.379 1.00 46.06 156 ILE A C 1
ATOM 1322 O O . ILE A 1 156 ? -19.718 7.704 5.574 1.00 46.06 156 ILE A O 1
ATOM 1326 N N . SER A 1 157 ? -19.092 5.613 5.058 1.00 48.06 157 SER A N 1
ATOM 1327 C CA . SER A 1 157 ? -20.465 5.119 4.870 1.00 48.06 157 SER A CA 1
ATOM 1328 C C . SER A 1 157 ? -21.321 5.159 6.148 1.00 48.06 157 SER A C 1
ATOM 1330 O O . SER A 1 157 ? -22.544 5.271 6.062 1.00 48.06 157 SER A O 1
ATOM 1332 N N . LYS A 1 158 ? -20.700 5.121 7.338 1.00 46.25 158 LYS A N 1
ATOM 1333 C CA . LYS A 1 158 ? -21.385 5.335 8.622 1.00 46.25 158 LYS A CA 1
ATOM 1334 C C . LYS A 1 158 ? -21.559 6.821 8.944 1.00 46.25 158 LYS A C 1
ATOM 1336 O O . LYS A 1 158 ? -22.620 7.196 9.430 1.00 46.25 158 LYS A O 1
ATOM 1341 N N . ARG A 1 159 ? -20.580 7.676 8.626 1.00 42.59 159 ARG A N 1
ATOM 1342 C CA . ARG A 1 159 ? -20.714 9.139 8.788 1.00 42.59 159 ARG A CA 1
ATOM 1343 C C . ARG A 1 159 ? -21.829 9.726 7.920 1.00 42.59 159 ARG A C 1
ATOM 1345 O O . ARG A 1 159 ? -22.525 10.630 8.365 1.00 42.59 159 ARG A O 1
ATOM 1352 N N . GLU A 1 160 ? -22.037 9.198 6.710 1.00 41.28 160 GLU A N 1
ATOM 1353 C CA . GLU A 1 160 ? -23.201 9.566 5.892 1.00 41.28 160 GLU A CA 1
ATOM 1354 C C . GLU A 1 160 ? -24.516 9.137 6.573 1.00 41.28 160 GLU A C 1
ATOM 1356 O O . GLU A 1 160 ? -25.450 9.924 6.579 1.00 41.28 160 GLU A O 1
ATOM 1361 N N . LYS A 1 161 ? -24.594 7.968 7.230 1.00 40.47 161 LYS A N 1
ATOM 1362 C CA . LYS A 1 161 ? -25.811 7.559 7.967 1.00 40.47 161 LYS A CA 1
ATOM 1363 C C . LYS A 1 161 ? -26.153 8.471 9.150 1.00 40.47 161 LYS A C 1
ATOM 1365 O O . LYS A 1 161 ? -27.325 8.732 9.367 1.00 40.47 161 LYS A O 1
ATOM 1370 N N . ILE A 1 162 ? -25.152 8.982 9.869 1.00 36.47 162 ILE A N 1
ATOM 1371 C CA . ILE A 1 162 ? -25.358 9.871 11.031 1.00 36.47 162 ILE A CA 1
ATOM 1372 C C . ILE A 1 162 ? -25.886 11.256 10.612 1.00 36.47 162 ILE A C 1
ATOM 1374 O O . ILE A 1 162 ? -26.556 11.915 11.391 1.00 36.47 162 ILE A O 1
ATOM 1378 N N . ASN A 1 163 ? -25.617 11.702 9.382 1.00 33.78 163 ASN A N 1
ATOM 1379 C CA . ASN A 1 163 ? -26.065 13.011 8.890 1.00 33.78 163 ASN A CA 1
ATOM 1380 C C . ASN A 1 163 ? -27.455 12.987 8.217 1.00 33.78 163 ASN A C 1
ATOM 1382 O O . ASN A 1 163 ? -27.880 14.013 7.685 1.00 33.78 163 ASN A O 1
ATOM 1386 N N . TYR A 1 164 ? -28.143 11.839 8.206 1.00 30.41 164 TYR A N 1
ATOM 1387 C CA . TYR A 1 164 ? -29.494 11.673 7.647 1.00 30.41 164 TYR A CA 1
ATOM 1388 C C . TYR A 1 164 ? -30.507 11.088 8.655 1.00 30.41 164 TYR A C 1
ATOM 1390 O O . TYR A 1 164 ? -31.610 10.720 8.248 1.00 30.41 164 TYR A O 1
ATOM 1398 N N . GLU A 1 165 ? -30.161 11.029 9.944 1.00 32.25 165 GLU A N 1
ATOM 1399 C CA . GLU A 1 165 ? -31.078 10.746 11.066 1.00 32.25 165 GLU A CA 1
ATOM 1400 C C . GLU A 1 165 ? -31.229 11.988 11.953 1.00 32.25 165 GLU A C 1
ATOM 1402 O O . GLU A 1 165 ? -32.360 12.219 12.436 1.00 32.25 165 GLU A O 1
#

Radius of gyration: 16.52 Å; chains: 1; bounding box: 47×35×41 Å

Organism: Enterococcus faecium (NCBI:txid1352)